Protein AF-A0A3D4QZY2-F1 (afdb_monomer_lite)

Radius of gyration: 14.11 Å; chains: 1; bounding box: 35×33×29 Å

Secondary structure (DSSP, 8-state):
-EEEEEEEEEETTEEEEEEE---SS-------TTSSHHHHHHHHHHTTT---TTS-PPPPSS--EEEEEEE-TTT--EEEEEEESSSPPEEEETTT--EE-GGGT--S-HHHHHHHH-----

Structure (mmCIF, N/CA/C/O backbone):
data_AF-A0A3D4QZY2-F1
#
_entry.id   AF-A0A3D4QZY2-F1
#
loop_
_atom_site.group_PDB
_atom_site.id
_atom_site.type_symbol
_atom_site.label_atom_id
_atom_site.label_alt_id
_atom_site.label_comp_id
_atom_site.label_asym_id
_atom_site.label_entity_id
_atom_site.label_seq_id
_atom_site.pdbx_PDB_ins_code
_atom_site.Cartn_x
_atom_site.Cartn_y
_atom_site.Cartn_z
_atom_site.occupancy
_atom_site.B_iso_or_equiv
_atom_site.auth_seq_id
_atom_site.auth_comp_id
_atom_site.auth_asym_id
_atom_site.auth_atom_id
_atom_site.pdbx_PDB_model_num
ATOM 1 N N . MET A 1 1 ? -8.781 -4.581 8.887 1.00 89.81 1 MET A N 1
ATOM 2 C CA . MET A 1 1 ? -8.355 -3.588 7.873 1.00 89.81 1 MET A CA 1
ATOM 3 C C . MET A 1 1 ? -8.333 -4.284 6.532 1.00 89.81 1 MET A C 1
ATOM 5 O O . MET A 1 1 ? -7.604 -5.257 6.381 1.00 89.81 1 MET A O 1
ATOM 9 N N . GLN A 1 2 ? -9.126 -3.800 5.585 1.00 92.25 2 GLN A N 1
ATOM 10 C CA . GLN A 1 2 ? -9.269 -4.370 4.252 1.00 92.25 2 GLN A CA 1
ATOM 11 C C . GLN A 1 2 ? -8.865 -3.330 3.205 1.00 92.25 2 GLN A C 1
ATOM 13 O O . GLN A 1 2 ? -9.418 -2.235 3.184 1.00 92.25 2 GLN A O 1
ATOM 18 N N . ILE A 1 3 ? -7.946 -3.678 2.301 1.00 94.00 3 ILE A N 1
ATOM 19 C CA . ILE A 1 3 ? -7.655 -2.859 1.117 1.00 94.00 3 ILE A CA 1
ATOM 20 C C . ILE A 1 3 ? -8.780 -3.093 0.102 1.00 94.00 3 ILE A C 1
ATOM 22 O O . ILE A 1 3 ? -8.987 -4.221 -0.337 1.00 94.00 3 ILE A O 1
ATOM 26 N N . LYS A 1 4 ? -9.522 -2.042 -0.252 1.00 94.88 4 LYS A N 1
ATOM 27 C CA . LYS A 1 4 ? -10.625 -2.077 -1.228 1.00 94.88 4 LYS A CA 1
ATOM 28 C C . LYS A 1 4 ? -10.146 -1.765 -2.639 1.00 94.88 4 LYS A C 1
ATOM 30 O O . LYS A 1 4 ? -10.572 -2.421 -3.587 1.00 94.88 4 LYS A O 1
ATOM 35 N N . ARG A 1 5 ? -9.241 -0.796 -2.747 1.00 96.19 5 ARG A N 1
ATOM 36 C CA . ARG A 1 5 ? -8.591 -0.383 -3.987 1.00 96.19 5 ARG A CA 1
ATOM 37 C C . ARG A 1 5 ? -7.121 -0.098 -3.710 1.00 96.19 5 ARG A C 1
ATOM 39 O O . ARG A 1 5 ? -6.787 0.456 -2.667 1.00 96.19 5 ARG A O 1
ATOM 46 N N . LEU A 1 6 ? -6.259 -0.478 -4.645 1.00 97.38 6 LEU A N 1
ATOM 47 C CA . LEU A 1 6 ? -4.836 -0.161 -4.655 1.00 97.38 6 LEU A CA 1
ATOM 48 C C . LEU A 1 6 ? -4.455 0.299 -6.061 1.00 97.38 6 LEU A C 1
ATOM 50 O O . LEU A 1 6 ? -4.392 -0.507 -6.989 1.00 97.38 6 LEU A O 1
ATOM 54 N N . HIS A 1 7 ? -4.200 1.591 -6.213 1.00 97.94 7 HIS A N 1
ATOM 55 C CA . HIS A 1 7 ? -3.668 2.177 -7.431 1.00 97.94 7 HIS A CA 1
ATOM 56 C C . HIS A 1 7 ? -2.151 2.345 -7.321 1.00 97.94 7 HIS A C 1
ATOM 58 O O . HIS A 1 7 ? -1.631 2.878 -6.343 1.00 97.94 7 HIS A O 1
ATOM 64 N N . ILE A 1 8 ? -1.438 1.883 -8.342 1.00 97.56 8 ILE A N 1
ATOM 65 C CA . ILE A 1 8 ? 0.017 1.915 -8.446 1.00 97.56 8 ILE A CA 1
ATOM 66 C C . ILE A 1 8 ? 0.346 2.728 -9.692 1.00 97.56 8 ILE A C 1
ATOM 68 O O . ILE A 1 8 ? 0.261 2.221 -10.813 1.00 97.56 8 ILE A O 1
ATOM 72 N N . GLY A 1 9 ? 0.707 3.990 -9.489 1.00 97.25 9 GLY A N 1
ATOM 73 C CA . GLY A 1 9 ? 1.075 4.909 -10.558 1.00 97.25 9 GLY A CA 1
ATOM 74 C C . GLY A 1 9 ? 2.426 4.551 -11.165 1.00 97.25 9 GLY A C 1
ATOM 75 O O . GLY A 1 9 ? 2.521 4.322 -12.371 1.00 97.25 9 GLY A O 1
ATOM 76 N N . ASP A 1 10 ? 3.456 4.428 -10.329 1.00 95.81 10 ASP A N 1
ATOM 77 C CA . ASP A 1 10 ? 4.811 4.079 -10.765 1.00 95.81 10 ASP A CA 1
ATOM 78 C C . ASP A 1 10 ? 5.610 3.451 -9.615 1.00 95.81 10 ASP A C 1
ATOM 80 O O . ASP A 1 10 ? 5.909 4.092 -8.607 1.00 95.81 10 ASP A O 1
ATOM 84 N N . PHE A 1 11 ? 5.918 2.158 -9.744 1.00 94.94 11 PHE A N 1
ATOM 85 C CA . PHE A 1 11 ? 6.735 1.421 -8.785 1.00 94.94 11 PHE A CA 1
ATOM 86 C C . PHE A 1 11 ? 7.414 0.230 -9.482 1.00 94.94 11 PHE A C 1
ATOM 88 O O . PHE A 1 11 ? 6.843 -0.856 -9.650 1.00 94.94 11 PHE A O 1
ATOM 95 N N . GLY A 1 12 ? 8.659 0.422 -9.926 1.00 92.88 12 GLY A N 1
ATOM 96 C CA . GLY A 1 12 ? 9.408 -0.596 -10.658 1.00 92.88 12 GLY A CA 1
ATOM 97 C C . GLY A 1 12 ? 8.757 -0.973 -11.989 1.00 92.88 12 GLY A C 1
ATOM 98 O O . GLY A 1 12 ? 8.675 -0.182 -12.936 1.00 92.88 12 GLY A O 1
ATOM 99 N N . ILE A 1 13 ? 8.332 -2.235 -12.080 1.00 94.12 13 ILE A N 1
ATOM 100 C CA . ILE A 1 13 ? 7.705 -2.776 -13.291 1.00 94.12 13 ILE A CA 1
ATOM 101 C C . ILE A 1 13 ? 6.192 -2.525 -13.346 1.00 94.12 13 ILE A C 1
ATOM 103 O O . ILE A 1 13 ? 5.599 -2.709 -14.405 1.00 94.12 13 ILE A O 1
ATOM 107 N N . ILE A 1 14 ? 5.565 -2.140 -12.230 1.00 95.00 14 ILE A N 1
ATOM 108 C CA . ILE A 1 14 ? 4.117 -1.926 -12.146 1.00 95.00 14 ILE A CA 1
ATOM 109 C C . ILE A 1 14 ? 3.843 -0.438 -12.313 1.00 95.00 14 ILE A C 1
ATOM 111 O O . ILE A 1 14 ? 4.410 0.382 -11.590 1.00 95.00 14 ILE A O 1
ATO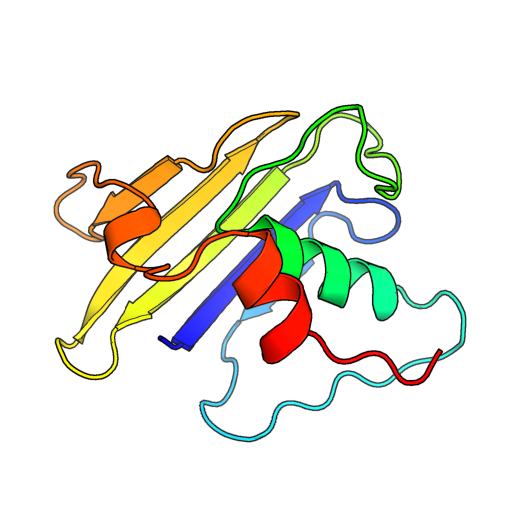M 115 N N . ARG A 1 15 ? 3.013 -0.096 -13.301 1.00 95.19 15 ARG A N 1
ATOM 116 C CA . ARG A 1 15 ? 2.754 1.292 -13.694 1.00 95.19 15 ARG A CA 1
ATOM 117 C C . ARG A 1 15 ? 1.316 1.478 -14.125 1.00 95.19 15 ARG A C 1
ATOM 119 O O . ARG A 1 15 ? 0.816 0.697 -14.940 1.00 95.19 15 ARG A O 1
ATOM 126 N N . ASN A 1 16 ? 0.702 2.536 -13.616 1.00 96.75 16 ASN A N 1
ATOM 127 C CA . ASN A 1 16 ? -0.679 2.912 -13.865 1.00 96.75 16 ASN A CA 1
ATOM 128 C C . ASN A 1 16 ? -1.630 1.702 -13.817 1.00 96.75 16 ASN A C 1
ATOM 130 O O . ASN A 1 16 ? -2.408 1.468 -14.741 1.00 96.75 16 ASN A O 1
ATOM 134 N N . GLN A 1 17 ? -1.482 0.869 -12.785 1.00 96.75 17 GLN A N 1
ATOM 135 C CA . GLN A 1 17 ? -2.320 -0.307 -12.565 1.00 96.75 17 GLN A CA 1
ATOM 136 C C . GLN A 1 17 ? -3.195 -0.079 -11.345 1.00 96.75 17 GLN A C 1
ATOM 138 O O . GLN A 1 17 ? -2.715 0.412 -10.326 1.00 96.75 17 GLN A O 1
ATOM 143 N N . THR A 1 18 ? -4.454 -0.495 -11.427 1.00 97.31 18 THR A N 1
ATOM 144 C CA . THR A 1 18 ? -5.372 -0.456 -10.292 1.00 97.31 18 THR A CA 1
ATOM 145 C C . THR A 1 18 ? -5.875 -1.860 -10.003 1.00 97.31 18 THR A C 1
ATOM 147 O O . THR A 1 18 ? -6.331 -2.564 -10.901 1.00 97.31 18 THR A O 1
ATOM 150 N N . LEU A 1 19 ? -5.769 -2.263 -8.742 1.00 95.38 19 LEU A N 1
ATOM 151 C CA . LEU A 1 19 ? -6.423 -3.440 -8.190 1.00 95.38 19 LEU A CA 1
ATOM 152 C C . LEU A 1 19 ? -7.665 -2.956 -7.448 1.00 95.38 19 LEU A C 1
ATOM 154 O O . LEU A 1 19 ? -7.545 -2.170 -6.512 1.00 95.38 19 LEU A O 1
ATOM 158 N N . GLU A 1 20 ? -8.834 -3.417 -7.863 1.00 95.06 20 GLU A N 1
ATOM 159 C CA . GLU A 1 20 ? -10.123 -3.098 -7.245 1.00 95.06 20 GLU A CA 1
ATOM 160 C C . GLU A 1 20 ? -10.834 -4.402 -6.875 1.00 95.06 20 GLU A C 1
ATOM 162 O O . GLU A 1 20 ? -10.415 -5.486 -7.289 1.00 95.06 20 GLU A O 1
ATOM 167 N N . ASP A 1 21 ? -11.881 -4.300 -6.057 1.00 86.75 21 ASP A N 1
ATOM 168 C CA . ASP A 1 21 ? -12.738 -5.429 -5.679 1.00 86.75 21 ASP A CA 1
ATOM 169 C C . ASP A 1 21 ? -11.989 -6.621 -5.056 1.00 86.75 21 ASP A C 1
ATOM 171 O O . ASP A 1 21 ? -12.358 -7.786 -5.226 1.00 86.75 21 ASP A O 1
ATOM 175 N N . LEU A 1 22 ? -10.945 -6.334 -4.269 1.00 89.31 22 LEU A N 1
ATOM 176 C CA . LEU A 1 22 ? -10.226 -7.362 -3.519 1.00 89.31 22 LEU A CA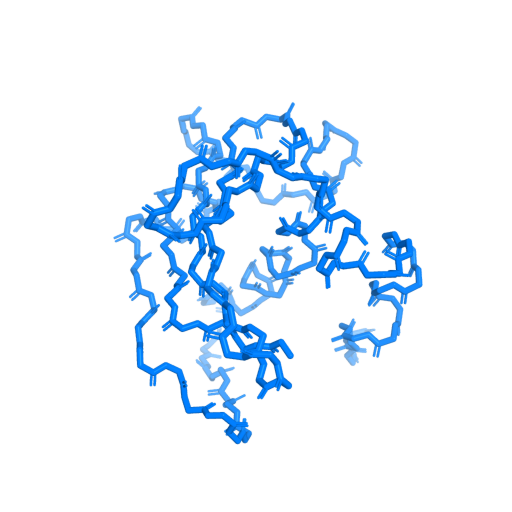 1
ATOM 177 C C . LEU A 1 22 ? -11.168 -8.048 -2.519 1.00 89.31 22 LEU A C 1
ATOM 179 O O . LEU A 1 22 ? -11.743 -7.425 -1.617 1.00 89.31 22 LEU A O 1
ATOM 183 N N . HIS A 1 23 ? -11.317 -9.362 -2.682 1.00 90.19 23 HIS A N 1
ATOM 184 C CA . HIS A 1 23 ? -12.156 -10.180 -1.815 1.00 90.19 23 HIS A CA 1
ATOM 185 C C . HIS A 1 23 ? -11.595 -10.186 -0.376 1.00 90.19 23 HIS A C 1
ATOM 187 O O . HIS A 1 23 ? -10.383 -10.320 -0.215 1.00 90.19 23 HIS A O 1
ATOM 193 N N . PRO A 1 24 ? -12.432 -10.114 0.682 1.00 87.94 24 PRO A N 1
ATOM 194 C CA . PRO A 1 24 ? -11.976 -10.120 2.087 1.00 87.94 24 PRO A CA 1
ATOM 195 C C . PRO A 1 24 ? -11.357 -11.453 2.549 1.00 87.94 24 PRO A C 1
ATOM 197 O O . PRO A 1 24 ? -10.902 -11.582 3.679 1.00 87.94 24 PRO A O 1
ATOM 200 N N . GLY A 1 25 ? -11.393 -12.472 1.692 1.00 90.19 25 GLY A N 1
ATOM 201 C CA . GLY A 1 25 ? -10.848 -13.795 1.976 1.00 90.19 25 GLY A CA 1
ATOM 202 C C . GLY A 1 25 ? -9.387 -13.925 1.551 1.00 90.19 25 GLY A C 1
ATOM 203 O O . GLY A 1 25 ? -8.629 -12.961 1.497 1.00 90.19 25 GLY A O 1
ATOM 204 N N . LEU A 1 26 ? -8.994 -15.146 1.196 1.00 90.62 26 LEU A N 1
ATOM 205 C CA . LEU A 1 26 ? -7.661 -15.409 0.671 1.00 90.62 26 LEU A CA 1
ATOM 206 C C . LEU A 1 26 ? -7.538 -14.909 -0.775 1.00 90.62 26 LEU A C 1
ATOM 208 O O . LEU A 1 26 ? -8.199 -15.431 -1.674 1.00 90.62 26 LEU A O 1
ATOM 212 N N . VAL A 1 27 ? -6.646 -13.946 -1.001 1.00 90.88 27 VAL A N 1
ATOM 213 C CA . VAL A 1 27 ? -6.267 -13.476 -2.339 1.00 90.88 27 VAL A CA 1
ATOM 214 C C . VAL A 1 27 ? -4.923 -14.088 -2.722 1.00 90.88 27 VAL A C 1
ATOM 216 O O . VAL A 1 27 ? -3.935 -13.941 -2.004 1.00 90.88 27 VAL A O 1
ATOM 219 N N . VAL A 1 28 ? -4.874 -14.768 -3.870 1.00 91.81 28 VAL A N 1
ATOM 220 C CA . VAL A 1 28 ? -3.649 -15.389 -4.395 1.00 91.81 28 VAL A CA 1
ATOM 221 C C . VAL A 1 28 ? -3.151 -14.602 -5.603 1.00 91.81 28 VAL A C 1
ATOM 223 O O . VAL A 1 28 ? -3.843 -14.498 -6.613 1.00 91.81 28 VAL A O 1
ATOM 226 N N . VAL A 1 29 ? -1.922 -14.086 -5.521 1.00 90.31 29 VAL A N 1
ATOM 227 C CA . VAL A 1 29 ? -1.259 -13.374 -6.624 1.00 90.31 29 VAL A CA 1
ATOM 228 C C . VAL A 1 29 ? -0.288 -14.320 -7.335 1.00 90.31 29 VAL A C 1
ATOM 230 O O . VAL A 1 29 ? 0.815 -14.584 -6.856 1.00 90.31 29 VAL A O 1
ATOM 233 N N . GLY A 1 30 ? -0.707 -14.843 -8.489 1.00 92.12 30 GLY A N 1
ATOM 234 C CA . GLY A 1 30 ? 0.083 -15.752 -9.328 1.00 92.12 30 GLY A CA 1
ATOM 235 C C . GLY A 1 30 ? 0.748 -15.064 -10.527 1.00 92.12 30 GLY A C 1
ATOM 236 O O . GLY A 1 30 ? 0.312 -14.010 -10.979 1.00 92.12 30 GLY A O 1
ATOM 237 N N . GLY A 1 31 ? 1.813 -15.668 -11.066 1.00 92.88 31 GLY A N 1
ATOM 238 C CA . GLY A 1 31 ? 2.474 -15.194 -12.290 1.00 92.88 31 GLY A CA 1
ATOM 239 C C . GLY A 1 31 ? 3.902 -15.713 -12.467 1.00 92.88 31 GLY A C 1
ATOM 240 O O . GLY A 1 31 ? 4.511 -16.220 -11.523 1.00 92.88 31 GLY A O 1
ATOM 241 N N . SER A 1 32 ? 4.463 -15.558 -13.668 1.00 94.81 32 SER A N 1
ATOM 242 C CA . SER A 1 32 ? 5.829 -15.985 -14.018 1.00 94.81 32 SER A CA 1
ATOM 243 C C . SER A 1 32 ? 6.924 -15.249 -13.234 1.00 94.81 32 SER A C 1
ATOM 245 O O . SER A 1 32 ? 6.693 -14.214 -12.606 1.00 94.81 32 SER A O 1
ATOM 247 N N . ASN A 1 33 ? 8.161 -15.750 -13.261 1.00 91.50 33 ASN A N 1
ATOM 248 C CA . ASN A 1 33 ? 9.293 -15.010 -12.698 1.00 91.50 33 ASN A CA 1
ATOM 249 C C . ASN A 1 33 ? 9.411 -13.622 -13.339 1.00 91.50 33 ASN A C 1
ATOM 251 O O . ASN A 1 33 ? 9.189 -13.466 -14.537 1.00 91.50 33 ASN A O 1
ATOM 255 N N . ARG A 1 34 ? 9.754 -12.619 -12.518 1.00 90.00 34 ARG A N 1
ATOM 256 C CA . ARG A 1 34 ? 9.820 -11.196 -12.908 1.00 90.00 34 ARG A CA 1
ATOM 257 C C . ARG A 1 34 ? 8.479 -10.572 -13.329 1.00 90.00 34 ARG A C 1
ATOM 259 O O . ARG A 1 34 ? 8.479 -9.482 -13.879 1.00 90.00 34 ARG A O 1
ATOM 266 N N . SER A 1 35 ? 7.342 -11.196 -13.004 1.00 92.81 35 SER A N 1
ATOM 267 C CA . SER A 1 35 ? 6.006 -10.622 -13.242 1.00 92.81 35 SER A CA 1
ATOM 268 C C . SER A 1 35 ? 5.569 -9.562 -12.220 1.00 92.81 35 SER A C 1
ATOM 270 O O . SER A 1 35 ? 4.431 -9.113 -12.268 1.00 92.81 35 SER A O 1
ATOM 272 N N . GLY A 1 36 ? 6.423 -9.194 -11.257 1.00 92.75 36 GLY A N 1
ATOM 273 C CA . GLY A 1 36 ? 6.121 -8.129 -10.286 1.00 92.75 36 GLY A CA 1
ATOM 274 C C . GLY A 1 36 ? 5.486 -8.596 -8.980 1.00 92.75 36 GLY A C 1
ATOM 275 O O . GLY A 1 36 ? 5.133 -7.768 -8.153 1.00 92.75 36 GLY A O 1
ATOM 276 N N . LYS A 1 37 ? 5.392 -9.907 -8.732 1.00 92.94 37 LYS A N 1
ATOM 277 C CA . LYS A 1 37 ? 4.857 -10.447 -7.464 1.00 92.94 37 LYS A CA 1
ATOM 278 C C . LYS A 1 37 ? 5.584 -9.891 -6.231 1.00 92.94 37 LYS A C 1
ATOM 280 O O . LYS A 1 37 ? 4.949 -9.372 -5.321 1.00 92.94 37 LYS A O 1
ATOM 285 N N . SER A 1 38 ? 6.919 -9.930 -6.227 1.00 90.94 38 SER A N 1
ATOM 286 C CA . SER A 1 38 ? 7.724 -9.371 -5.131 1.00 90.94 38 SER A CA 1
ATOM 287 C C . SER A 1 38 ? 7.590 -7.847 -5.038 1.00 90.94 38 SER A C 1
ATOM 289 O O . SER A 1 38 ? 7.618 -7.300 -3.942 1.00 90.94 38 SER A O 1
ATOM 291 N N . THR A 1 39 ? 7.376 -7.170 -6.172 1.00 93.19 39 THR A N 1
ATOM 292 C CA . THR A 1 39 ? 7.097 -5.729 -6.233 1.00 93.19 39 THR A CA 1
ATOM 293 C C . THR A 1 39 ? 5.773 -5.391 -5.542 1.00 93.19 39 THR A C 1
ATOM 295 O O . THR A 1 39 ? 5.749 -4.486 -4.718 1.00 93.19 39 THR A O 1
ATOM 298 N N . ILE A 1 40 ? 4.704 -6.163 -5.780 1.00 93.62 40 ILE A N 1
ATOM 299 C CA . ILE A 1 40 ? 3.420 -6.022 -5.064 1.00 93.62 40 ILE A CA 1
ATOM 300 C C . ILE A 1 40 ? 3.623 -6.206 -3.560 1.00 93.62 40 ILE A C 1
ATOM 302 O O . ILE A 1 40 ? 3.168 -5.383 -2.771 1.00 93.62 40 ILE A O 1
ATOM 306 N N . MET A 1 41 ? 4.351 -7.248 -3.150 1.00 91.06 41 MET A N 1
ATOM 307 C CA . MET A 1 41 ? 4.643 -7.468 -1.732 1.00 91.06 41 MET A CA 1
ATOM 308 C C . MET A 1 41 ? 5.394 -6.279 -1.114 1.00 91.06 41 MET A C 1
ATOM 310 O O . MET A 1 41 ? 5.082 -5.877 0.002 1.00 91.06 41 MET A O 1
ATOM 314 N N . GLN A 1 42 ? 6.364 -5.690 -1.820 1.00 91.56 42 GLN A N 1
ATOM 315 C CA . GLN A 1 42 ? 7.064 -4.492 -1.348 1.00 91.56 42 GLN A CA 1
ATOM 316 C C . GLN A 1 42 ? 6.120 -3.294 -1.213 1.00 91.56 42 GLN A C 1
ATOM 318 O O . GLN A 1 42 ? 6.145 -2.642 -0.177 1.00 91.56 42 GLN A O 1
ATOM 323 N N . ILE A 1 43 ? 5.245 -3.047 -2.186 1.00 93.81 43 ILE A N 1
ATOM 324 C CA . ILE A 1 43 ? 4.236 -1.978 -2.100 1.00 93.81 43 ILE A CA 1
ATOM 325 C C . ILE A 1 43 ? 3.398 -2.134 -0.822 1.00 93.81 43 ILE A C 1
ATOM 327 O O . ILE A 1 43 ? 3.286 -1.192 -0.041 1.00 93.81 43 ILE A O 1
ATOM 331 N N . LEU A 1 44 ? 2.903 -3.344 -0.541 1.00 91.75 44 LEU A N 1
ATOM 332 C CA . LEU A 1 44 ? 2.123 -3.634 0.669 1.00 91.75 44 LEU A CA 1
ATOM 333 C C . LEU A 1 44 ? 2.929 -3.480 1.972 1.00 91.75 44 LEU A C 1
ATOM 335 O O . LEU A 1 44 ? 2.351 -3.149 3.007 1.00 91.75 44 LEU A O 1
ATOM 339 N N . ARG A 1 45 ? 4.250 -3.710 1.937 1.00 89.62 45 ARG A N 1
ATOM 340 C CA . ARG A 1 45 ? 5.155 -3.487 3.081 1.00 89.62 45 ARG A CA 1
ATOM 341 C C . ARG A 1 45 ? 5.329 -2.014 3.411 1.00 89.62 45 ARG A C 1
ATOM 343 O O . ARG A 1 45 ? 5.507 -1.702 4.578 1.00 89.62 45 ARG A O 1
ATOM 350 N N . PHE A 1 46 ? 5.338 -1.144 2.407 1.00 91.12 46 PHE A N 1
ATOM 351 C CA . PHE A 1 46 ? 5.677 0.270 2.582 1.00 91.12 46 PHE A CA 1
ATOM 352 C C . PHE A 1 46 ? 4.460 1.196 2.622 1.00 91.12 46 PHE A C 1
ATOM 354 O O . PHE A 1 46 ? 4.582 2.318 3.102 1.00 91.12 46 PHE A O 1
ATOM 361 N N . LEU A 1 47 ? 3.282 0.729 2.196 1.00 92.81 47 LEU A N 1
ATOM 362 C CA . LEU A 1 47 ? 2.053 1.528 2.147 1.00 92.81 47 LEU A CA 1
ATOM 363 C C . LEU A 1 47 ? 1.750 2.269 3.464 1.00 92.81 47 LEU A C 1
ATOM 365 O O . LEU A 1 47 ? 1.366 3.433 3.433 1.00 92.81 47 LEU A O 1
ATOM 369 N N . GLY A 1 48 ? 1.951 1.610 4.610 1.00 91.56 48 GLY A N 1
ATOM 370 C CA . GLY A 1 48 ? 1.715 2.188 5.939 1.00 91.56 48 GLY A CA 1
ATOM 371 C C . GLY A 1 48 ? 2.920 2.883 6.585 1.00 91.56 48 GLY A C 1
ATOM 372 O O . GLY A 1 48 ? 2.777 3.414 7.681 1.00 91.56 48 GLY A O 1
ATOM 373 N N . TYR A 1 49 ? 4.099 2.861 5.953 1.00 92.00 49 TYR A N 1
ATOM 374 C CA . TYR A 1 49 ? 5.375 3.203 6.609 1.00 92.00 49 TYR A CA 1
ATOM 375 C C . TYR A 1 49 ? 6.311 4.091 5.787 1.00 92.00 49 TYR A C 1
ATOM 377 O O . TYR A 1 49 ? 7.411 4.393 6.239 1.00 92.00 49 TYR A O 1
ATOM 385 N N . GLY A 1 50 ? 5.909 4.475 4.578 1.00 92.56 50 GLY A N 1
ATOM 386 C CA . GLY A 1 50 ? 6.679 5.396 3.754 1.00 92.56 50 GLY A CA 1
ATOM 387 C C . GLY A 1 50 ? 7.760 4.722 2.913 1.00 92.56 50 GLY A C 1
ATOM 388 O O . GLY A 1 50 ? 8.071 3.536 3.057 1.00 92.56 50 GLY A O 1
ATOM 389 N N . LEU A 1 51 ? 8.341 5.507 2.006 1.00 92.00 51 LEU A N 1
ATOM 390 C CA . LEU A 1 51 ? 9.487 5.110 1.188 1.00 92.00 51 LEU A CA 1
ATOM 391 C C . LEU A 1 51 ? 10.702 5.964 1.543 1.00 92.00 51 LEU A C 1
ATOM 393 O O . LEU A 1 51 ? 10.617 7.184 1.649 1.00 92.00 51 LEU A O 1
ATOM 397 N N . SER A 1 52 ? 11.863 5.323 1.666 1.00 86.81 52 SER A N 1
ATOM 398 C CA . SER A 1 52 ? 13.133 6.000 1.945 1.00 86.81 52 SER A CA 1
ATOM 399 C C . SER A 1 52 ? 14.237 5.530 1.001 1.00 86.81 52 SER A C 1
ATOM 401 O O . SER A 1 52 ? 14.249 4.382 0.550 1.00 86.81 52 SER A O 1
ATOM 403 N N . SER A 1 53 ? 15.201 6.409 0.723 1.00 74.12 53 SER A N 1
ATOM 404 C CA . SER A 1 53 ? 16.311 6.174 -0.216 1.00 74.12 53 SER A CA 1
ATOM 405 C C . SER A 1 53 ? 17.210 4.980 0.137 1.00 74.12 53 SER A C 1
ATOM 407 O O . SER A 1 53 ? 17.930 4.490 -0.728 1.00 74.12 53 SER A O 1
ATOM 409 N N . GLY A 1 54 ? 17.169 4.494 1.383 1.00 69.38 54 GLY A N 1
ATOM 410 C CA . GLY A 1 54 ? 17.947 3.340 1.845 1.00 69.38 54 GLY A CA 1
ATOM 411 C C . GLY A 1 54 ? 17.249 1.985 1.699 1.00 69.38 54 GLY A C 1
ATOM 412 O O . GLY A 1 54 ? 17.858 0.951 1.972 1.00 69.38 54 GLY A O 1
ATOM 413 N N . SER A 1 55 ? 15.977 1.957 1.299 1.00 66.88 55 SER A N 1
ATOM 414 C CA . SER A 1 55 ? 15.254 0.700 1.095 1.00 66.88 55 SER A CA 1
ATOM 415 C C . SER A 1 55 ? 15.579 0.106 -0.281 1.00 66.88 55 SER A C 1
ATOM 417 O O . SER A 1 55 ? 15.736 0.831 -1.259 1.00 66.88 55 SER A O 1
ATOM 419 N N . SER A 1 56 ? 15.718 -1.223 -0.370 1.00 79.19 56 SER A N 1
ATOM 420 C CA . SER A 1 56 ? 15.983 -1.954 -1.621 1.00 79.19 56 SER A CA 1
ATOM 421 C C . SER A 1 56 ? 14.746 -1.987 -2.533 1.00 79.19 56 SER A C 1
ATOM 423 O O . SER A 1 56 ? 14.179 -3.042 -2.831 1.00 79.19 56 SER A O 1
ATOM 425 N N . LEU A 1 57 ? 14.287 -0.801 -2.928 1.00 85.38 57 LEU A N 1
ATOM 426 C CA . LEU A 1 57 ? 13.101 -0.586 -3.740 1.00 85.38 57 LEU A CA 1
ATOM 427 C C . LEU A 1 57 ? 13.435 -0.742 -5.227 1.00 85.38 57 LEU A C 1
ATOM 429 O O . LEU A 1 57 ? 14.466 -0.243 -5.685 1.00 85.38 57 LEU A O 1
ATOM 433 N N . PRO A 1 58 ? 12.559 -1.391 -6.008 1.00 86.12 58 PRO A N 1
ATOM 434 C CA . PRO A 1 58 ? 12.572 -1.278 -7.456 1.00 86.12 58 PRO A CA 1
ATOM 435 C C . PRO A 1 58 ? 12.432 0.200 -7.839 1.00 86.12 58 PRO A C 1
ATOM 437 O O . PRO A 1 58 ? 11.497 0.834 -7.356 1.00 86.12 58 PRO A O 1
ATOM 440 N N . PRO A 1 59 ? 13.307 0.752 -8.694 1.00 88.56 59 PRO A N 1
ATOM 441 C CA . PRO A 1 59 ? 13.279 2.175 -9.005 1.00 88.56 59 PRO A CA 1
ATOM 442 C C . PRO A 1 59 ? 11.970 2.570 -9.698 1.00 88.56 59 PRO A C 1
ATOM 444 O O . PRO A 1 59 ? 11.504 1.870 -10.601 1.00 88.56 59 PRO A O 1
ATOM 447 N N . ALA A 1 60 ? 11.400 3.708 -9.300 1.00 91.81 60 ALA A N 1
ATOM 448 C CA . ALA A 1 60 ? 10.401 4.406 -10.104 1.00 91.81 60 ALA A CA 1
ATOM 449 C C . ALA A 1 60 ? 11.028 4.924 -11.410 1.00 91.81 60 ALA A C 1
ATOM 451 O O . ALA A 1 60 ? 12.248 5.067 -11.524 1.00 91.81 60 ALA A O 1
ATOM 452 N N . ASN A 1 61 ? 10.191 5.201 -12.403 1.00 90.69 61 ASN A N 1
ATOM 453 C CA . ASN A 1 61 ? 10.613 5.759 -13.688 1.00 90.69 61 ASN A CA 1
ATOM 454 C C . ASN A 1 61 ? 10.594 7.281 -13.671 1.00 90.69 61 ASN A C 1
ATOM 456 O O . ASN A 1 61 ? 11.459 7.909 -14.274 1.00 90.69 61 ASN A O 1
ATOM 460 N N . VAL A 1 62 ? 9.599 7.848 -12.996 1.00 92.94 62 VAL A N 1
ATOM 461 C CA . VAL A 1 62 ? 9.435 9.281 -12.784 1.00 92.94 62 VAL A CA 1
ATOM 462 C C . VAL A 1 62 ? 9.436 9.549 -11.286 1.00 92.94 62 VAL A C 1
ATOM 464 O O . VAL A 1 62 ? 10.367 10.164 -10.776 1.00 92.94 62 VAL A O 1
ATOM 467 N N . GLU A 1 63 ? 8.436 9.039 -10.572 1.00 94.00 63 GLU A N 1
ATOM 468 C CA . GLU A 1 63 ? 8.261 9.267 -9.141 1.00 94.00 63 GLU A CA 1
ATOM 469 C C . GLU A 1 63 ? 7.380 8.172 -8.548 1.00 94.00 63 GLU A C 1
ATOM 471 O O . GLU A 1 63 ? 6.411 7.756 -9.176 1.00 94.00 63 GLU A O 1
ATOM 476 N N . TYR A 1 64 ? 7.699 7.698 -7.342 1.00 96.06 64 TYR A N 1
ATOM 477 C CA . TYR A 1 64 ? 6.855 6.711 -6.675 1.00 96.06 64 TYR A CA 1
ATOM 478 C C . TYR A 1 64 ? 5.454 7.268 -6.447 1.00 96.06 64 TYR A C 1
ATOM 480 O O . TYR A 1 64 ? 5.312 8.338 -5.868 1.00 96.06 64 TYR A O 1
ATOM 488 N N . MET A 1 65 ? 4.426 6.526 -6.847 1.00 96.94 65 MET A N 1
ATOM 489 C CA . MET A 1 65 ? 3.041 6.924 -6.600 1.00 96.94 65 MET A CA 1
ATOM 490 C C . MET A 1 65 ? 2.186 5.702 -6.297 1.00 96.94 65 MET A C 1
ATOM 492 O O . MET A 1 65 ? 2.040 4.810 -7.139 1.00 96.94 65 MET A O 1
ATOM 496 N N . ILE A 1 66 ? 1.633 5.661 -5.088 1.00 97.56 66 ILE A N 1
ATOM 497 C CA . ILE A 1 66 ? 0.735 4.610 -4.615 1.00 97.56 66 ILE A CA 1
ATOM 498 C C . ILE A 1 66 ? -0.447 5.272 -3.908 1.00 97.56 66 ILE A C 1
ATOM 500 O O . ILE A 1 66 ? -0.265 6.135 -3.051 1.00 97.56 66 ILE A O 1
ATOM 504 N N . GLU A 1 67 ? -1.655 4.828 -4.227 1.00 97.62 67 GLU A N 1
ATOM 505 C CA . GLU A 1 67 ? -2.875 5.224 -3.529 1.00 97.62 67 GLU A CA 1
ATOM 506 C C . GLU A 1 67 ? -3.654 3.981 -3.117 1.00 97.62 67 GLU A C 1
ATOM 508 O O . GLU A 1 67 ? -3.753 3.022 -3.883 1.00 97.62 67 GLU A O 1
ATOM 513 N N . ALA A 1 68 ? -4.228 3.987 -1.920 1.00 97.25 68 ALA A N 1
ATOM 514 C CA . ALA A 1 68 ? -5.048 2.891 -1.439 1.00 97.25 68 ALA A CA 1
ATOM 515 C C . ALA A 1 68 ? -6.284 3.392 -0.702 1.00 97.25 68 ALA A C 1
ATOM 517 O O . ALA A 1 68 ? -6.204 4.308 0.116 1.00 97.25 68 ALA A O 1
ATOM 518 N N . ASP A 1 69 ? -7.397 2.711 -0.942 1.00 96.25 69 ASP A N 1
ATOM 519 C CA . ASP A 1 69 ? -8.624 2.879 -0.178 1.00 96.25 69 ASP A CA 1
ATOM 520 C C . ASP A 1 69 ? -8.719 1.714 0.804 1.00 96.25 69 ASP A C 1
ATOM 522 O O . ASP A 1 69 ? -8.732 0.544 0.402 1.00 96.25 69 ASP A O 1
ATOM 526 N N . ILE A 1 70 ? -8.732 2.024 2.097 1.00 95.19 70 ILE A N 1
ATOM 527 C CA . ILE A 1 70 ? -8.697 1.046 3.185 1.00 95.19 70 ILE A CA 1
ATOM 528 C C . ILE A 1 70 ? -9.962 1.189 4.017 1.00 95.19 70 ILE A C 1
ATOM 530 O O . ILE A 1 70 ? -10.333 2.289 4.413 1.00 95.19 70 ILE A O 1
ATOM 534 N N . ARG A 1 71 ? -10.599 0.063 4.328 1.00 94.50 71 ARG A N 1
ATOM 535 C CA . ARG A 1 71 ? -11.746 -0.002 5.229 1.00 94.50 71 ARG A CA 1
ATOM 536 C C . ARG A 1 71 ? -11.362 -0.669 6.543 1.00 94.50 71 ARG A C 1
ATOM 538 O O . ARG A 1 71 ? -10.804 -1.769 6.558 1.00 94.50 71 ARG A O 1
ATOM 545 N N . ASP A 1 72 ? -11.700 -0.025 7.648 1.00 93.69 72 ASP A N 1
ATOM 546 C CA . ASP A 1 72 ? -11.773 -0.681 8.944 1.00 93.69 72 ASP A CA 1
ATOM 547 C C . ASP A 1 72 ? -13.058 -1.514 9.002 1.00 93.69 72 ASP A C 1
ATOM 549 O O . ASP A 1 72 ? -14.166 -1.005 8.832 1.00 93.69 72 ASP A O 1
ATOM 553 N N . GLU A 1 73 ? -12.908 -2.821 9.190 1.00 90.94 73 GLU A N 1
ATOM 554 C CA . GLU A 1 73 ? -14.032 -3.757 9.205 1.00 90.94 73 GLU A CA 1
ATOM 555 C C . GLU A 1 73 ? -14.807 -3.712 10.526 1.00 90.94 73 GLU A C 1
ATOM 557 O O . GLU A 1 73 ? -15.990 -4.042 10.529 1.00 90.94 73 GLU A O 1
ATOM 562 N N . GLU A 1 74 ? -14.185 -3.265 11.622 1.00 91.44 74 GLU A N 1
ATOM 563 C CA . GLU A 1 74 ? -14.844 -3.159 12.928 1.00 91.44 74 GLU A CA 1
ATOM 564 C C . GLU A 1 74 ? -15.723 -1.909 12.998 1.00 91.44 74 GLU A C 1
ATOM 566 O O . GLU A 1 74 ? -16.886 -1.975 13.396 1.00 91.44 74 GLU A O 1
ATOM 571 N N . THR A 1 75 ? -15.177 -0.760 12.590 1.00 93.44 75 THR A N 1
ATOM 572 C CA . THR A 1 75 ? -15.886 0.529 12.657 1.00 93.44 75 THR A CA 1
ATOM 573 C C . THR A 1 75 ? -16.654 0.866 11.380 1.00 93.44 75 THR A C 1
ATOM 575 O O . THR A 1 75 ? -17.534 1.725 11.395 1.00 93.44 75 THR A O 1
ATOM 578 N N . GLY A 1 76 ? -16.325 0.215 10.261 1.00 93.50 76 GLY A N 1
ATOM 579 C CA . GLY A 1 76 ? -16.834 0.565 8.936 1.00 93.50 76 GLY A CA 1
ATOM 580 C C . GLY A 1 76 ? -16.213 1.834 8.346 1.00 93.50 76 GLY A C 1
ATOM 581 O O . GLY A 1 76 ? -16.634 2.247 7.269 1.00 93.50 76 GLY A O 1
ATOM 582 N N . THR A 1 77 ? -15.242 2.451 9.026 1.00 95.25 77 THR A N 1
ATOM 583 C CA . THR A 1 77 ? -14.605 3.695 8.577 1.00 95.25 77 THR A CA 1
ATOM 584 C C . THR A 1 77 ? -13.738 3.445 7.348 1.00 95.25 77 THR A C 1
ATOM 586 O O . THR A 1 77 ? -13.000 2.462 7.288 1.00 95.25 77 THR A O 1
ATOM 589 N N . GLU A 1 78 ? -13.807 4.350 6.376 1.00 96.00 78 GLU A N 1
ATOM 590 C CA . GLU A 1 78 ? -12.985 4.314 5.169 1.00 96.00 78 GLU A CA 1
ATOM 591 C C . GLU A 1 78 ? -11.887 5.380 5.223 1.00 96.00 78 GLU A C 1
ATOM 593 O O . GLU A 1 78 ? -12.085 6.486 5.735 1.00 96.00 78 GLU A O 1
ATOM 598 N N . TYR A 1 79 ? -10.725 5.037 4.678 1.00 96.94 79 TYR A N 1
ATOM 599 C CA . TYR A 1 79 ? -9.522 5.855 4.681 1.00 96.94 79 TYR A CA 1
ATOM 600 C C . TYR A 1 79 ? -8.896 5.873 3.290 1.00 96.94 79 TYR A C 1
ATOM 602 O O . TYR A 1 79 ? -8.813 4.832 2.638 1.00 96.94 79 TYR A O 1
ATOM 610 N N . HIS A 1 80 ? -8.393 7.034 2.875 1.00 97.19 80 HIS A N 1
ATOM 611 C CA . HIS A 1 80 ? -7.536 7.152 1.700 1.00 97.19 80 HIS A CA 1
ATOM 612 C C . HIS A 1 80 ? -6.092 7.330 2.156 1.00 97.19 80 HIS A C 1
ATOM 614 O O . HIS A 1 80 ? -5.769 8.271 2.886 1.00 97.19 80 HIS A O 1
ATOM 620 N N . VAL A 1 81 ? -5.227 6.426 1.711 1.00 97.19 81 VAL A N 1
ATOM 621 C CA . VAL A 1 81 ? -3.785 6.475 1.937 1.00 97.19 81 VAL A CA 1
ATOM 622 C C . VAL A 1 81 ? -3.110 6.835 0.625 1.00 97.19 81 VAL A C 1
ATOM 624 O O . VAL A 1 81 ? -3.333 6.176 -0.388 1.00 97.19 81 VAL A O 1
ATOM 627 N N . ARG A 1 82 ? -2.266 7.864 0.638 1.00 96.94 82 ARG A N 1
ATOM 628 C CA . ARG A 1 82 ? -1.447 8.268 -0.506 1.00 96.94 82 ARG A CA 1
ATOM 629 C C . ARG A 1 82 ? 0.016 8.291 -0.113 1.00 96.94 82 ARG A C 1
ATOM 631 O O . ARG A 1 82 ? 0.379 8.852 0.918 1.00 96.94 82 ARG A O 1
ATOM 638 N N . LEU A 1 83 ? 0.841 7.722 -0.974 1.00 95.81 83 LEU A N 1
ATOM 639 C CA . LEU A 1 83 ? 2.285 7.744 -0.869 1.00 95.81 83 LEU A CA 1
ATOM 640 C C . LEU A 1 83 ? 2.856 8.253 -2.192 1.00 95.81 83 LEU A C 1
ATOM 642 O O . LEU A 1 83 ? 2.578 7.693 -3.252 1.00 95.81 83 LEU A O 1
ATOM 646 N N . GLU A 1 84 ? 3.637 9.327 -2.116 1.00 95.94 84 GLU A N 1
ATOM 647 C CA . GLU A 1 84 ? 4.179 10.036 -3.277 1.00 95.94 84 GLU A CA 1
ATOM 648 C C . GLU A 1 84 ? 5.647 10.394 -3.043 1.00 95.94 84 GLU A C 1
ATOM 650 O O . GLU A 1 84 ? 6.008 10.964 -2.011 1.00 95.94 84 GLU A O 1
ATOM 655 N N . GLY A 1 85 ? 6.506 10.019 -3.984 1.00 94.69 85 GLY A N 1
ATOM 656 C CA . GLY A 1 85 ? 7.949 10.157 -3.853 1.00 94.69 85 GLY A CA 1
ATOM 657 C C . GLY A 1 85 ? 8.530 9.359 -2.679 1.00 94.69 85 GLY A C 1
ATOM 658 O O . GLY A 1 85 ? 7.991 8.342 -2.236 1.00 94.69 85 GLY A O 1
ATOM 659 N N . LEU A 1 86 ? 9.685 9.809 -2.189 1.00 93.44 86 LEU A N 1
ATOM 660 C CA . LEU A 1 86 ? 10.345 9.255 -1.004 1.00 93.44 86 LEU A CA 1
ATOM 661 C C . LEU A 1 86 ? 9.854 9.991 0.246 1.00 93.44 86 LEU A C 1
ATOM 663 O O . LEU A 1 86 ? 10.521 10.902 0.738 1.00 93.44 86 LEU A O 1
ATOM 667 N N . SER A 1 87 ? 8.657 9.640 0.709 1.00 93.56 87 SER A N 1
ATOM 668 C CA . SER A 1 87 ? 7.984 10.331 1.808 1.00 93.56 87 SER A CA 1
ATOM 669 C C . SER A 1 87 ? 7.227 9.384 2.742 1.00 93.56 87 SER A C 1
ATOM 671 O O . SER A 1 87 ? 7.071 8.189 2.467 1.00 93.56 87 SER A O 1
ATOM 673 N N . GLU A 1 88 ? 6.771 9.947 3.862 1.00 93.94 88 GLU A N 1
ATOM 674 C CA . GLU A 1 88 ? 5.788 9.335 4.756 1.00 93.94 88 GLU A CA 1
ATOM 675 C C . GLU A 1 88 ? 4.393 9.329 4.105 1.00 93.94 88 GLU A C 1
ATOM 677 O O . GLU A 1 88 ? 4.042 10.276 3.391 1.00 93.94 88 GLU A O 1
ATOM 682 N N . PRO A 1 89 ? 3.560 8.307 4.364 1.00 95.50 89 PRO A N 1
ATOM 683 C CA . PRO A 1 89 ? 2.231 8.225 3.788 1.00 95.50 89 PRO A CA 1
ATOM 684 C C . PRO A 1 89 ? 1.305 9.278 4.400 1.00 95.50 89 PRO A C 1
ATOM 686 O O . PRO A 1 89 ? 1.298 9.534 5.605 1.00 95.50 89 PRO A O 1
ATOM 689 N N . VAL A 1 90 ? 0.450 9.847 3.560 1.00 96.75 90 VAL A N 1
ATOM 690 C CA . VAL A 1 90 ? -0.639 10.724 3.981 1.00 96.75 90 VAL A CA 1
ATOM 691 C C . VAL A 1 90 ? -1.908 9.893 4.094 1.00 96.75 90 VAL A C 1
ATOM 693 O O . VAL A 1 90 ? -2.332 9.283 3.116 1.00 96.75 90 VAL A O 1
ATOM 696 N N . CYS A 1 91 ? -2.538 9.907 5.267 1.00 97.25 91 CYS A N 1
ATOM 697 C CA . CYS A 1 91 ? -3.804 9.227 5.521 1.00 97.25 91 CYS A CA 1
ATOM 698 C C . CYS A 1 91 ? -4.915 10.247 5.791 1.00 97.25 91 CYS A C 1
ATOM 700 O O . CYS A 1 91 ? -4.740 11.172 6.589 1.00 97.25 91 CYS A O 1
ATOM 702 N N . VAL A 1 92 ? -6.063 10.079 5.137 1.00 97.50 92 VAL A N 1
ATOM 703 C CA . VAL A 1 92 ? -7.263 10.896 5.358 1.00 97.50 92 VAL A CA 1
ATOM 704 C C . VAL A 1 92 ? -8.490 10.023 5.570 1.00 97.50 92 VAL A C 1
ATOM 706 O O . VAL A 1 92 ? -8.621 8.971 4.951 1.00 97.50 92 VAL A O 1
ATOM 709 N N . VAL A 1 93 ? -9.414 10.473 6.414 1.00 96.75 93 VAL A N 1
ATOM 710 C CA . VAL A 1 93 ? -10.720 9.827 6.590 1.00 96.75 93 VAL A CA 1
ATOM 711 C C . VAL A 1 93 ? -11.616 10.163 5.397 1.00 96.75 93 VAL A C 1
ATOM 713 O O . VAL A 1 93 ? -11.858 11.341 5.097 1.00 96.75 93 VAL A O 1
ATOM 716 N N . ALA A 1 94 ? -12.127 9.134 4.722 1.00 93.38 94 ALA A N 1
ATOM 717 C CA . ALA A 1 94 ? -12.992 9.278 3.558 1.00 93.38 94 ALA A CA 1
ATOM 718 C C . ALA A 1 94 ? -14.270 10.058 3.907 1.00 93.38 94 ALA A C 1
ATOM 720 O O . ALA A 1 94 ? -14.837 9.933 4.996 1.00 93.38 94 ALA A O 1
ATOM 721 N N . GLY A 1 95 ? -14.705 10.931 2.996 1.00 91.25 95 GLY A N 1
ATOM 722 C CA . GLY A 1 95 ? -15.893 11.779 3.163 1.00 91.25 95 GLY A CA 1
ATOM 723 C C . GLY A 1 95 ? -15.757 12.941 4.159 1.00 91.25 95 GLY A C 1
ATOM 724 O O . GLY A 1 95 ? -16.519 13.899 4.059 1.00 91.25 95 GLY A O 1
ATOM 725 N N . LYS A 1 96 ? -14.786 12.906 5.083 1.00 89.19 96 LYS A N 1
ATOM 726 C CA . LYS A 1 96 ? -14.508 14.002 6.033 1.00 89.19 96 LYS A CA 1
ATOM 727 C C . LYS A 1 96 ? -13.321 14.869 5.618 1.00 89.19 96 LYS A C 1
ATOM 729 O O . LYS A 1 96 ? -13.283 16.045 5.961 1.00 89.19 96 LYS A O 1
ATOM 734 N N . GLY A 1 97 ? -12.346 14.290 4.910 1.00 88.88 97 GLY A N 1
ATOM 735 C CA . GLY A 1 97 ? -11.110 14.978 4.512 1.00 88.88 97 GLY A CA 1
ATOM 736 C C . GLY A 1 97 ? -10.158 15.275 5.677 1.00 88.88 97 GLY A C 1
ATOM 737 O O . GLY A 1 97 ? -9.149 15.953 5.495 1.00 88.88 97 GLY A O 1
ATOM 738 N N . GLU A 1 98 ? -10.468 14.772 6.870 1.00 94.12 98 GLU A N 1
ATOM 739 C CA . GLU A 1 98 ? -9.642 14.903 8.065 1.00 94.12 98 GLU A CA 1
ATOM 740 C C . GLU A 1 98 ? -8.370 14.067 7.907 1.00 94.12 98 GLU A C 1
ATOM 742 O O . GLU A 1 98 ? -8.445 12.867 7.635 1.00 94.12 98 G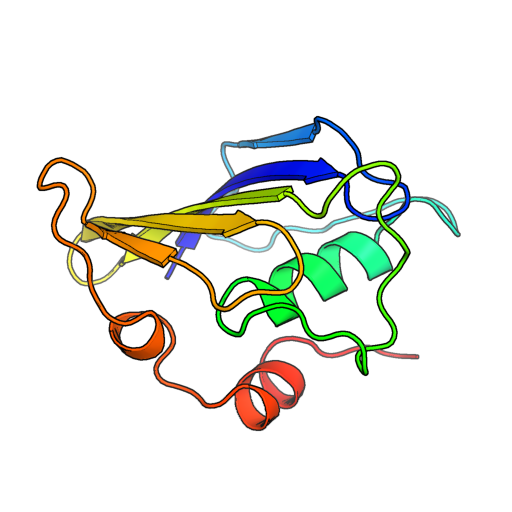LU A O 1
ATOM 747 N N . ARG A 1 99 ? -7.201 14.698 8.065 1.00 95.75 99 ARG A N 1
ATOM 748 C CA . ARG A 1 99 ? -5.916 13.992 8.111 1.00 95.75 99 ARG A CA 1
ATOM 749 C C . ARG A 1 99 ? -5.730 13.347 9.474 1.00 95.75 99 ARG A C 1
ATOM 751 O O . ARG A 1 99 ? -5.859 14.023 10.489 1.00 95.75 99 ARG A O 1
ATOM 758 N N . ILE A 1 100 ? -5.344 12.080 9.459 1.00 94.88 100 ILE A N 1
ATOM 759 C CA . ILE A 1 100 ? -5.033 11.301 10.658 1.00 94.88 100 ILE A CA 1
ATOM 760 C C . ILE A 1 100 ? -3.629 10.716 10.553 1.00 94.88 100 ILE A C 1
ATOM 762 O O . ILE A 1 100 ? -3.053 10.644 9.462 1.00 94.88 100 ILE A O 1
ATOM 766 N N . SER A 1 101 ? -3.072 10.280 11.681 1.00 93.38 101 SER A N 1
ATOM 767 C CA . SER A 1 101 ? -1.803 9.558 11.639 1.00 93.38 101 SER A CA 1
ATOM 768 C C . SER A 1 101 ? -2.008 8.177 11.023 1.00 93.38 101 SER A C 1
ATOM 770 O O . SER A 1 101 ? -2.940 7.457 11.382 1.00 93.38 101 SER A O 1
ATOM 772 N N . ILE A 1 102 ? -1.088 7.748 10.155 1.00 91.88 102 ILE A N 1
ATOM 773 C CA . ILE A 1 102 ? -1.110 6.389 9.598 1.00 91.88 102 ILE A CA 1
ATOM 774 C C . ILE A 1 102 ? -1.044 5.317 10.700 1.00 91.88 102 ILE A C 1
ATOM 776 O O . ILE A 1 102 ? -1.610 4.235 10.552 1.00 91.88 102 ILE A O 1
ATOM 780 N N . SER A 1 103 ? -0.436 5.642 11.847 1.00 90.56 103 SER A N 1
ATOM 781 C CA . SER A 1 103 ? -0.348 4.760 13.015 1.00 90.56 103 SER A CA 1
ATOM 782 C C . SER A 1 103 ? -1.700 4.462 13.673 1.00 90.56 103 SER A C 1
ATOM 784 O O . SER A 1 103 ? -1.803 3.519 14.455 1.00 90.56 103 SER A O 1
ATOM 786 N N . GLU A 1 104 ? -2.742 5.246 13.383 1.00 89.12 104 GLU A N 1
ATOM 787 C CA . GLU A 1 104 ? -4.100 4.974 13.868 1.00 89.12 104 GLU A CA 1
ATOM 788 C C . GLU A 1 104 ? -4.712 3.748 13.178 1.00 89.12 104 GLU A C 1
ATOM 790 O O . GLU A 1 104 ? -5.445 2.988 13.816 1.00 89.12 104 GLU A O 1
ATOM 795 N N . ILE A 1 105 ? -4.355 3.510 11.909 1.00 90.38 105 ILE A N 1
ATOM 796 C CA . ILE A 1 105 ? -4.808 2.341 11.141 1.00 90.38 105 ILE A CA 1
ATOM 797 C C . ILE A 1 105 ? -3.750 1.224 11.082 1.00 90.38 105 ILE A C 1
ATOM 799 O O . ILE A 1 105 ? -4.100 0.044 11.114 1.00 90.38 105 ILE A O 1
ATOM 803 N N . TYR A 1 106 ? -2.458 1.571 11.090 1.00 87.62 106 TYR A N 1
ATOM 804 C CA . TYR A 1 106 ? -1.324 0.648 11.200 1.00 87.62 106 TYR A CA 1
ATOM 805 C C . TYR A 1 106 ? -0.731 0.705 12.614 1.00 87.62 106 TYR A C 1
ATOM 807 O O . TYR A 1 106 ? 0.283 1.352 12.862 1.00 87.62 106 TYR A O 1
ATOM 815 N N . LYS A 1 107 ? -1.350 -0.010 13.560 1.00 86.81 107 LYS A N 1
ATOM 816 C CA . LYS A 1 107 ? -0.985 0.004 14.996 1.00 86.81 107 LYS A CA 1
ATOM 817 C C . LYS A 1 107 ? 0.352 -0.677 15.342 1.00 86.81 107 LYS A C 1
ATOM 819 O O . LYS A 1 107 ? 0.667 -0.846 16.517 1.00 86.81 107 LYS A O 1
ATOM 824 N N . LEU A 1 108 ? 1.111 -1.119 14.345 1.00 88.94 108 LEU A N 1
ATOM 825 C CA . LEU A 1 108 ? 2.386 -1.820 14.506 1.00 88.94 108 LEU A CA 1
ATOM 826 C C . LEU A 1 108 ? 3.502 -0.987 13.897 1.00 88.94 108 LEU A C 1
ATOM 828 O O . LEU A 1 108 ? 3.275 -0.310 12.899 1.00 88.94 108 LEU A O 1
ATOM 832 N N . ASP A 1 109 ? 4.711 -1.080 14.443 1.00 89.69 109 ASP A N 1
ATOM 833 C CA . ASP A 1 109 ? 5.885 -0.485 13.811 1.00 89.69 109 ASP A CA 1
ATOM 834 C C . ASP A 1 109 ? 6.257 -1.213 12.502 1.00 89.69 109 ASP A C 1
ATOM 836 O O . ASP A 1 109 ? 5.888 -2.371 12.273 1.00 89.69 109 ASP A O 1
ATOM 840 N N . ALA A 1 110 ? 7.020 -0.529 11.645 1.00 86.94 110 ALA A N 1
ATOM 841 C CA . ALA A 1 110 ? 7.394 -1.026 10.321 1.00 86.94 110 ALA A CA 1
ATOM 842 C C . ALA A 1 110 ? 8.152 -2.363 10.371 1.00 86.94 110 ALA A C 1
ATOM 844 O O . ALA A 1 110 ? 7.968 -3.222 9.503 1.00 86.94 110 ALA A O 1
ATOM 845 N N . PHE A 1 111 ? 9.010 -2.554 11.379 1.00 88.50 111 PHE A N 1
ATOM 846 C CA . PHE A 1 111 ? 9.789 -3.780 11.528 1.00 88.50 111 PHE A CA 1
ATOM 847 C C . PHE A 1 111 ? 8.876 -4.953 11.893 1.00 88.50 111 PHE A C 1
ATOM 849 O O . PHE A 1 111 ? 8.921 -5.998 11.238 1.00 88.50 111 PHE A O 1
ATOM 856 N N . THR A 1 112 ? 8.004 -4.769 12.883 1.00 89.81 112 THR A N 1
ATOM 857 C CA . THR A 1 112 ? 7.039 -5.786 13.311 1.00 89.81 112 THR A CA 1
ATOM 858 C C . THR A 1 112 ? 6.070 -6.145 12.189 1.00 89.81 112 THR A C 1
ATOM 860 O O . THR A 1 112 ? 5.881 -7.328 11.899 1.00 89.81 112 THR A O 1
ATOM 863 N N . TYR A 1 113 ? 5.509 -5.154 11.492 1.00 88.75 113 TYR A N 1
ATOM 864 C CA . TYR A 1 113 ? 4.587 -5.409 10.386 1.00 88.75 113 TYR 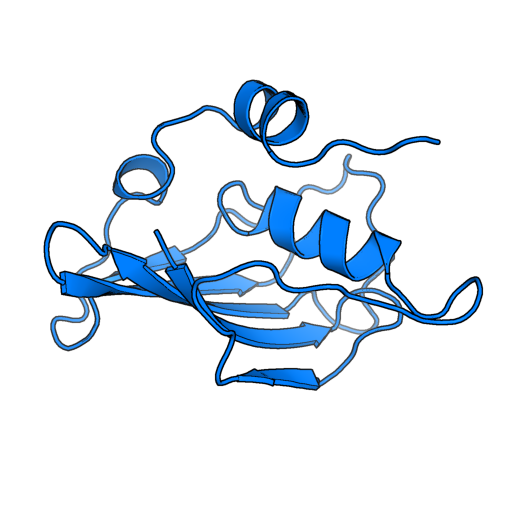A CA 1
ATOM 865 C C . TYR A 1 113 ? 5.239 -6.212 9.261 1.00 88.75 113 TYR A C 1
ATOM 867 O O . TYR A 1 113 ? 4.686 -7.214 8.803 1.00 88.75 113 TYR A O 1
ATOM 875 N N . LYS A 1 114 ? 6.456 -5.829 8.859 1.00 86.00 114 LYS A N 1
ATOM 876 C CA . LYS A 1 114 ? 7.211 -6.541 7.825 1.00 86.00 114 LYS A CA 1
ATOM 877 C C . LYS A 1 114 ? 7.443 -8.007 8.201 1.00 86.00 114 LYS A C 1
ATOM 879 O O . LYS A 1 114 ? 7.252 -8.883 7.361 1.00 86.00 114 LYS A O 1
ATOM 884 N N . ASN A 1 115 ? 7.827 -8.291 9.441 1.00 85.00 115 ASN A N 1
ATOM 885 C CA . ASN A 1 115 ? 8.161 -9.656 9.848 1.00 85.00 115 ASN A CA 1
ATOM 886 C C . ASN A 1 115 ? 6.932 -10.538 10.114 1.00 85.00 115 ASN A C 1
ATOM 888 O O . ASN A 1 115 ? 7.011 -11.745 9.906 1.00 85.00 115 ASN A O 1
ATOM 892 N N . LEU A 1 116 ? 5.802 -9.962 10.541 1.00 85.06 116 LEU A N 1
ATOM 893 C CA . LEU A 1 116 ? 4.589 -10.729 10.848 1.00 85.06 116 LEU A CA 1
ATOM 894 C C . LEU A 1 116 ? 3.661 -10.909 9.643 1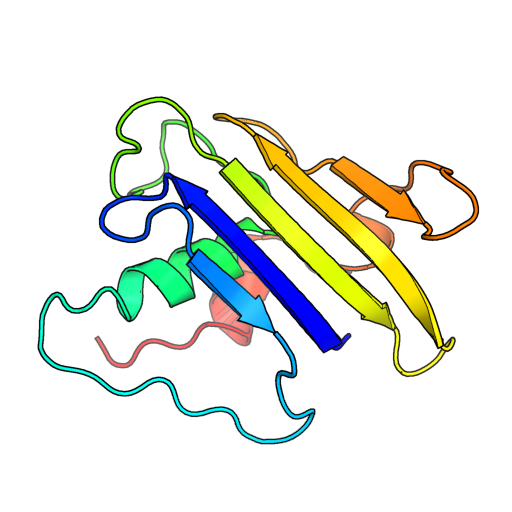.00 85.06 116 LEU A C 1
ATOM 896 O O . LEU A 1 116 ? 3.113 -11.990 9.450 1.00 85.06 116 LEU A O 1
ATOM 900 N N . PHE A 1 117 ? 3.476 -9.864 8.834 1.00 82.88 117 PHE A N 1
ATOM 901 C CA . PHE A 1 117 ? 2.441 -9.844 7.794 1.00 82.88 117 PHE A CA 1
ATOM 902 C C . PHE A 1 117 ? 2.982 -10.060 6.386 1.00 82.88 117 PHE A C 1
ATOM 904 O O . PHE A 1 117 ? 2.205 -10.205 5.445 1.00 82.88 117 PHE A O 1
ATOM 911 N N . THR A 1 118 ? 4.305 -10.102 6.213 1.00 82.38 118 THR A N 1
ATOM 912 C CA . THR A 1 118 ? 4.911 -10.274 4.889 1.00 82.38 118 THR A CA 1
ATOM 913 C C . THR A 1 118 ? 5.978 -11.357 4.901 1.00 82.38 118 THR A C 1
ATOM 915 O O . THR A 1 118 ? 7.176 -11.097 4.794 1.00 82.38 118 THR A O 1
ATOM 918 N N . ILE A 1 119 ? 5.517 -12.596 5.028 1.00 76.75 119 ILE A N 1
ATOM 919 C CA . ILE A 1 119 ? 6.362 -13.788 5.006 1.00 76.75 119 ILE A CA 1
ATOM 920 C C . ILE A 1 119 ? 6.820 -14.039 3.565 1.00 76.75 119 ILE A C 1
ATOM 922 O O . ILE A 1 119 ? 5.995 -14.118 2.656 1.00 76.75 119 ILE A O 1
ATOM 926 N N . SER A 1 120 ? 8.134 -14.163 3.364 1.00 74.88 120 SER A N 1
ATOM 927 C CA . SER A 1 120 ? 8.704 -14.731 2.137 1.00 74.88 120 SER A CA 1
ATOM 928 C C . SER A 1 120 ? 9.266 -16.115 2.443 1.00 74.88 120 SER A C 1
ATOM 930 O O . SER A 1 120 ? 9.701 -16.362 3.566 1.00 74.88 120 SER A O 1
ATOM 932 N N . LEU A 1 121 ? 9.238 -17.002 1.450 1.00 70.06 121 LEU A N 1
ATOM 933 C CA . LEU A 1 121 ? 9.881 -18.321 1.503 1.00 70.06 121 LEU A CA 1
ATOM 934 C C . LEU A 1 121 ? 11.268 -18.318 0.835 1.00 70.06 121 LEU A C 1
ATOM 936 O O . LEU A 1 121 ? 11.870 -19.383 0.710 1.00 70.06 121 LEU A O 1
ATOM 940 N N . ASP A 1 122 ? 11.717 -17.147 0.371 1.00 62.50 122 ASP A N 1
ATOM 941 C CA . ASP A 1 122 ? 13.051 -16.930 -0.203 1.00 62.50 122 ASP A CA 1
ATOM 942 C C . ASP A 1 122 ? 14.169 -17.053 0.845 1.00 62.50 122 ASP A C 1
ATOM 944 O O . ASP A 1 122 ? 13.937 -16.662 2.015 1.00 62.50 122 ASP A O 1
#

Sequence (122 aa):
MQIKRLHIGDFGIIRNQTLEDLHPGLVVVGGSNRSGKSTIMQILRFLGYGLSSGSSLPPANVEYMIEADIRDEETGTEYHVRLEGLSEPVCVVAGKGERISISEIYKLDAFTYKNLFTISLD

Foldseek 3Di:
DDWAKKAWCWFAP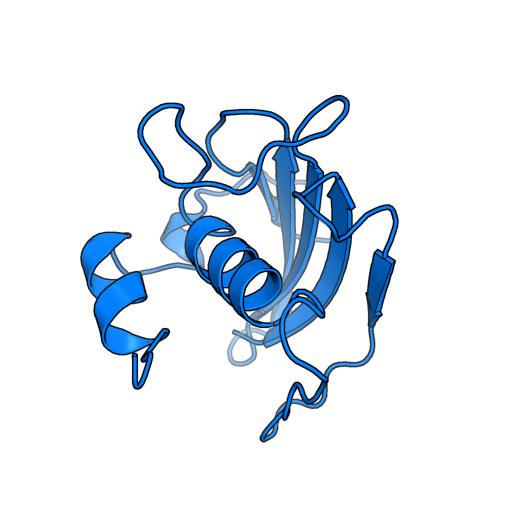DHRDMDHRDDPDDDDDDDDPPPCPVVVLVCVLCQLPFAAPPDPTRDTPPKGWMWIWDADPVVRWIKIWIYIHRDHIWIATPPPRDTDRSCVVVVDDSVVCCVPVRDDPD

pLDDT: mean 91.21, std 6.34, range [62.5, 97.94]